Protein AF-A0A663DLS7-F1 (afdb_monomer)

pLDDT: mean 84.51, std 15.43, range [32.69, 97.62]

Solvent-accessible surface area (backbone atoms only — not comparable to full-atom values): 9303 Å² total; per-residue (Å²): 136,80,85,82,74,74,78,72,74,79,76,71,74,31,63,35,45,56,50,43,49,67,74,62,62,86,84,71,102,63,79,85,69,98,64,90,70,76,52,54,43,98,77,18,38,59,38,52,63,41,71,54,98,60,33,15,30,24,34,47,101,87,63,47,74,44,88,90,38,68,38,71,83,48,84,62,86,67,79,38,71,39,46,50,51,25,51,54,42,52,56,50,54,70,78,44,64,89,88,66,86,73,85,51,69,52,53,44,96,90,23,48,38,38,41,68,37,66,48,91,55,46,27,35,24,23,42,84,86,56,50,73,46,84,95,48,69,53,46,67,93,55,95,77,87,59,81,129

Secondary structure (DSSP, 8-state):
--------------HHHHHHHHHH---S--------PPPB-TTSSBPSEEEETTEEEEB-TTSPBPTT--EESS---PPPHHHHHHHHHHHHHHHSPTT-------B-TTSPBPSEEEETTEEEEE-TTSPEEEEEEEETTS------

Organism: NCBI:txid223781

Sequence (148 aa):
TPDTQSEKPAGFSRPCEVLKLALGSENCGEEPRDLFVPTCTKEGRYEEVQCYAGECWCLDTSGKEIPGSRVQGERPRCPTDCEKQRRNLQNLKQSLPAGSDLFIPSCTKDGDFLPLQCYGTNCFCVDLNGKTIPGIRGKAGKPMQCKS

Radius of gyration: 21.85 Å; Cα contacts (8 Å, |Δi|>4): 198; chains: 1; bounding box: 58×60×51 Å

Foldseek 3Di:
DDPPPPPPPPPLPLVLVVQLVVLVPDDDDDPDDQDQRFDADPSNFGDQWGDGPQKIFGADRVRHTDPPRIDGNDTGDDADPLRVQLVVQVVVVVVDDPPDFDQRFDADPSRWGDQWGDGQQKIFGADRNRHTDPPQIGTPPDDGDRDD

InterPro domains:
  IPR000716 Thyroglobulin type-1 [PF00086] (28-78)
  IPR000716 Thyroglobulin type-1 [PF00086] (82-146)
  IPR000716 Thyroglobulin type-1 [PS00484] (103-130)
  IPR000716 Thyroglobulin type-1 [PS51162] (13-78)
  IPR000716 Thyroglobulin type-1 [PS51162] (79-146)
  IPR000716 Thyroglobulin typ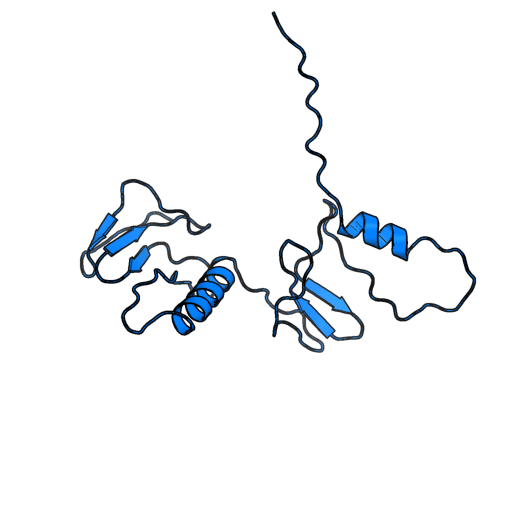e-1 [SM00211] (37-82)
  IPR000716 Thyroglobulin type-1 [SM00211] (104-148)
  IPR000716 Thyroglobulin type-1 [cd00191] (15-78)
  IPR000716 Thyroglobulin type-1 [cd00191] (82-146)
  IPR036857 Thyroglobulin type-1 superfamily [G3DSA:4.10.800.10] (16-78)
  IPR036857 Thyroglobulin type-1 superfamily [G3DSA:4.10.800.10] (80-148)
  IPR036857 Thyroglobulin type-1 superfamily [SSF57610] (11-83)
  IPR036857 Thyroglobulin type-1 superfamily [SSF57610] (78-147)
  IPR051950 Developmental regulator and protease inhibitor [PTHR12352] (14-147)

Mean predicted aligned error: 9.66 Å

Structure (mmCIF, N/CA/C/O backbone):
data_AF-A0A663DLS7-F1
#
_entry.id   AF-A0A663DLS7-F1
#
loop_
_atom_site.group_PDB
_atom_site.id
_atom_site.type_symbol
_atom_site.label_atom_id
_atom_site.label_alt_id
_atom_site.label_comp_id
_atom_site.label_asym_id
_atom_site.label_entity_id
_atom_site.label_seq_id
_atom_site.pdbx_PDB_ins_code
_atom_site.Cartn_x
_atom_site.Cartn_y
_atom_site.Cartn_z
_atom_site.occupancy
_atom_site.B_iso_or_equiv
_atom_site.auth_seq_id
_atom_site.auth_comp_id
_atom_site.auth_asym_id
_atom_site.auth_atom_id
_atom_site.pdbx_PDB_model_num
ATOM 1 N N . THR A 1 1 ? 8.762 45.388 2.763 1.00 32.69 1 THR A N 1
ATOM 2 C CA . THR A 1 1 ? 7.949 45.101 1.562 1.00 32.69 1 THR A CA 1
ATOM 3 C C . THR A 1 1 ? 8.874 44.745 0.420 1.00 32.69 1 THR A C 1
ATOM 5 O O . THR A 1 1 ? 9.806 45.497 0.181 1.00 32.69 1 THR A O 1
ATOM 8 N N . PRO A 1 2 ? 8.570 43.683 -0.330 1.00 41.91 2 PRO A N 1
ATOM 9 C CA . PRO A 1 2 ? 8.577 42.284 0.081 1.00 41.91 2 PRO A CA 1
ATOM 10 C C . PRO A 1 2 ? 9.979 41.654 -0.064 1.00 41.91 2 PRO A C 1
ATOM 12 O O . PRO A 1 2 ? 10.706 41.935 -1.013 1.00 41.91 2 PRO A O 1
ATOM 15 N N . ASP A 1 3 ? 10.328 40.775 0.872 1.00 39.03 3 ASP A N 1
ATOM 16 C CA . ASP A 1 3 ? 11.430 39.829 0.725 1.00 39.03 3 ASP A CA 1
ATOM 17 C C . ASP A 1 3 ? 11.094 38.845 -0.398 1.00 39.03 3 ASP A C 1
ATOM 19 O O . ASP A 1 3 ? 10.205 38.004 -0.258 1.00 39.03 3 ASP A O 1
ATOM 23 N N . THR A 1 4 ? 11.808 38.933 -1.518 1.00 47.91 4 THR A N 1
ATOM 24 C CA . THR A 1 4 ? 11.816 37.875 -2.528 1.00 47.91 4 THR A CA 1
ATOM 25 C C . THR A 1 4 ? 12.625 36.710 -1.966 1.00 47.91 4 THR A C 1
ATOM 27 O O . THR A 1 4 ? 13.811 36.547 -2.254 1.00 47.91 4 THR A O 1
ATOM 30 N N . GLN A 1 5 ? 11.990 35.898 -1.121 1.00 42.72 5 GLN A N 1
ATOM 31 C CA . GLN A 1 5 ? 12.442 34.535 -0.886 1.00 42.72 5 GLN A CA 1
ATOM 32 C C . GLN A 1 5 ? 12.339 33.808 -2.219 1.00 42.72 5 GLN A C 1
ATOM 34 O O . GLN A 1 5 ? 11.266 33.411 -2.658 1.00 42.72 5 GLN A O 1
ATOM 39 N N . SER A 1 6 ? 13.488 33.705 -2.881 1.00 41.47 6 SER A N 1
ATOM 40 C CA . SER A 1 6 ? 13.724 32.755 -3.951 1.00 41.47 6 SER A CA 1
ATOM 41 C C . SER A 1 6 ? 13.302 31.386 -3.426 1.00 41.47 6 SER A C 1
ATOM 43 O O . SER A 1 6 ? 13.963 30.818 -2.551 1.00 41.47 6 SER A O 1
ATOM 45 N N . GLU A 1 7 ? 12.147 30.906 -3.884 1.00 44.41 7 GLU A N 1
ATOM 46 C CA . GLU A 1 7 ? 11.709 29.534 -3.692 1.00 44.41 7 GLU A CA 1
ATOM 47 C C . GLU A 1 7 ? 12.819 28.640 -4.238 1.00 44.41 7 GLU A C 1
ATOM 49 O O . GLU A 1 7 ? 12.959 28.431 -5.441 1.00 44.41 7 GLU A O 1
ATOM 54 N N . LYS A 1 8 ? 13.659 28.125 -3.341 1.00 42.00 8 LYS A N 1
ATOM 55 C CA . LYS A 1 8 ? 14.516 26.991 -3.651 1.00 42.00 8 LYS A CA 1
ATOM 56 C C . LYS A 1 8 ? 13.544 25.880 -4.054 1.00 42.00 8 LYS A C 1
ATOM 58 O O . LYS A 1 8 ? 12.761 25.475 -3.191 1.00 42.00 8 LYS A O 1
ATOM 63 N N . PRO A 1 9 ? 13.525 25.403 -5.314 1.00 46.19 9 PRO A N 1
ATOM 64 C CA . PRO A 1 9 ? 12.635 24.311 -5.655 1.00 46.19 9 PRO A CA 1
ATOM 65 C C . PRO A 1 9 ? 13.031 23.163 -4.734 1.00 46.19 9 PRO A C 1
ATOM 67 O O . PRO A 1 9 ? 14.219 22.840 -4.624 1.00 46.19 9 PRO A O 1
ATOM 70 N N . ALA A 1 10 ? 12.066 22.613 -3.998 1.00 48.94 10 ALA A N 1
ATOM 71 C CA . ALA A 1 10 ? 12.280 21.387 -3.253 1.00 48.94 10 ALA A CA 1
ATOM 72 C C . ALA A 1 10 ? 12.844 20.383 -4.261 1.00 48.94 10 ALA A C 1
ATOM 74 O O . ALA A 1 10 ? 12.142 19.974 -5.184 1.00 48.94 10 ALA A O 1
ATOM 75 N N . GLY A 1 11 ? 14.145 20.099 -4.170 1.00 50.19 11 GLY A N 1
ATOM 76 C CA . GLY A 1 11 ? 14.817 19.200 -5.089 1.00 50.19 11 GLY A CA 1
ATOM 77 C C . GLY A 1 11 ? 14.174 17.839 -4.919 1.00 50.19 11 GLY A C 1
ATOM 78 O O . GLY A 1 11 ? 14.489 17.130 -3.966 1.00 50.19 11 GLY A O 1
ATOM 79 N N . PHE A 1 12 ? 13.226 17.505 -5.794 1.00 57.78 12 PHE A N 1
ATOM 80 C CA . PHE A 1 12 ? 12.695 16.160 -5.911 1.00 57.78 12 PHE A CA 1
ATOM 81 C C . PHE A 1 12 ? 13.905 15.281 -6.190 1.00 57.78 12 PHE A C 1
ATOM 83 O O . PHE A 1 12 ? 14.478 15.340 -7.274 1.00 57.78 12 PHE A O 1
ATOM 90 N N . SER A 1 13 ? 14.360 14.533 -5.186 1.00 72.00 13 SER A N 1
ATOM 91 C CA . SER A 1 13 ? 15.369 13.509 -5.405 1.00 72.00 13 SER A CA 1
ATOM 92 C C . SER A 1 13 ? 14.819 12.596 -6.502 1.00 72.00 13 SER A C 1
ATOM 94 O O . SER A 1 13 ? 13.719 12.060 -6.349 1.00 72.00 13 SER A O 1
ATOM 96 N N . ARG A 1 14 ? 15.540 12.475 -7.624 1.00 84.44 14 ARG A N 1
ATOM 97 C CA . ARG A 1 14 ? 15.202 11.603 -8.764 1.00 84.44 14 ARG A CA 1
ATOM 98 C C . ARG A 1 14 ? 16.112 10.369 -8.731 1.00 84.44 14 ARG A C 1
ATOM 100 O O . ARG A 1 14 ? 16.925 10.191 -9.639 1.00 84.44 14 ARG A O 1
ATOM 107 N N . PRO A 1 15 ? 16.064 9.551 -7.659 1.00 86.94 15 PRO A N 1
ATOM 108 C CA . PRO A 1 15 ? 17.052 8.501 -7.425 1.00 86.94 15 PRO A CA 1
ATOM 109 C C . PRO A 1 15 ? 17.057 7.467 -8.552 1.00 86.94 15 PRO A C 1
ATOM 111 O O . PRO A 1 15 ? 18.120 6.982 -8.927 1.00 86.94 15 PRO A O 1
ATOM 114 N N . CYS A 1 16 ? 15.887 7.183 -9.130 1.00 87.88 16 CYS A N 1
ATOM 115 C CA . CYS A 1 16 ? 15.760 6.229 -10.222 1.00 87.88 16 CYS A CA 1
ATOM 116 C C . CYS A 1 16 ? 16.427 6.745 -11.500 1.00 87.88 16 CYS A C 1
ATOM 118 O O . CYS A 1 16 ? 17.144 6.001 -12.158 1.00 87.88 16 CYS A O 1
ATOM 120 N N . GLU A 1 17 ? 16.248 8.024 -11.839 1.00 85.19 17 GLU A N 1
ATOM 121 C CA . GLU A 1 17 ? 16.873 8.598 -13.036 1.00 85.19 17 GLU A CA 1
ATOM 122 C C . GLU A 1 17 ? 18.383 8.730 -12.905 1.00 85.19 17 GLU A C 1
ATOM 124 O O . GLU A 1 17 ? 19.097 8.427 -13.855 1.00 85.19 17 GLU A O 1
ATOM 129 N N . VAL A 1 18 ? 18.879 9.132 -11.731 1.00 86.88 18 VAL A N 1
ATOM 130 C CA . VAL A 1 18 ? 20.324 9.173 -11.468 1.00 86.88 18 VAL A CA 1
ATOM 131 C C . VAL A 1 18 ? 20.927 7.780 -11.631 1.00 86.88 18 VAL A C 1
ATOM 133 O O . VAL A 1 18 ? 21.943 7.630 -12.307 1.00 86.88 18 VAL A O 1
ATOM 136 N N . LEU A 1 19 ? 20.273 6.756 -11.075 1.00 85.00 19 LEU A N 1
ATOM 137 C CA . LEU A 1 19 ? 20.702 5.372 -11.239 1.00 85.00 19 LEU A CA 1
ATOM 138 C C . LEU A 1 19 ? 20.642 4.940 -12.710 1.00 85.00 19 LEU A C 1
ATOM 140 O O . LEU A 1 19 ? 21.608 4.388 -13.223 1.00 85.00 19 LEU A O 1
ATOM 144 N N . LYS A 1 20 ? 19.558 5.253 -13.423 1.00 85.00 20 LYS A N 1
ATOM 145 C CA . LYS A 1 20 ? 19.408 4.939 -14.848 1.00 85.00 20 LYS A CA 1
ATOM 146 C C . LYS A 1 20 ? 20.501 5.581 -15.709 1.00 85.00 20 LYS A C 1
ATOM 148 O O . LYS A 1 20 ? 21.015 4.925 -16.606 1.00 85.00 20 LYS A O 1
ATOM 153 N N . LEU A 1 21 ? 20.882 6.828 -15.431 1.00 81.69 21 LEU A N 1
ATOM 154 C CA . LEU A 1 21 ? 21.977 7.514 -16.123 1.00 81.69 21 LEU A CA 1
ATOM 155 C C . LEU A 1 21 ? 23.340 6.892 -15.805 1.00 81.69 21 LEU A C 1
ATOM 157 O O . LEU A 1 21 ? 24.142 6.715 -16.713 1.00 81.69 21 LEU A O 1
ATOM 161 N N . ALA A 1 22 ? 23.592 6.529 -14.544 1.00 82.50 22 ALA A N 1
ATOM 162 C CA . ALA A 1 22 ? 24.838 5.878 -14.139 1.00 82.50 22 ALA A CA 1
ATOM 163 C C . ALA A 1 22 ? 25.007 4.486 -14.770 1.00 82.50 22 ALA A C 1
ATOM 165 O O . ALA A 1 22 ? 26.116 4.093 -15.112 1.00 82.50 22 ALA A O 1
ATOM 166 N N . LEU A 1 23 ? 23.907 3.749 -14.946 1.00 78.50 23 LEU A N 1
ATOM 167 C CA . LEU A 1 23 ? 23.908 2.457 -15.636 1.00 78.50 23 LEU A CA 1
ATOM 168 C C . LEU A 1 23 ? 23.951 2.605 -17.166 1.00 78.50 23 LEU A C 1
ATOM 170 O O . LEU A 1 23 ? 24.402 1.693 -17.848 1.00 78.50 23 LEU A O 1
ATOM 174 N N . GLY A 1 24 ? 23.481 3.738 -17.696 1.00 66.56 24 GLY A N 1
ATOM 175 C CA . GLY A 1 24 ? 23.456 4.054 -19.126 1.00 66.56 24 GLY A CA 1
ATOM 176 C C . GLY A 1 24 ? 24.670 4.834 -19.642 1.00 66.56 24 GLY A C 1
ATOM 177 O O . GLY A 1 24 ? 24.709 5.153 -20.828 1.00 66.56 24 GLY A O 1
ATOM 178 N N . SER A 1 25 ? 25.647 5.180 -18.795 1.00 62.09 25 SER A N 1
ATOM 179 C CA . SER A 1 25 ? 26.886 5.816 -19.249 1.00 62.09 25 SER A CA 1
ATOM 180 C C . SER A 1 25 ? 27.795 4.767 -19.889 1.00 62.09 25 SER A C 1
ATOM 182 O O . SER A 1 25 ? 28.595 4.120 -19.213 1.00 62.09 25 SER A O 1
ATOM 184 N N . GLU A 1 26 ? 27.649 4.578 -21.198 1.00 58.00 26 GLU A N 1
ATOM 185 C CA . GLU A 1 26 ? 28.518 3.714 -21.991 1.00 58.00 26 GLU A CA 1
ATOM 186 C C . GLU A 1 26 ? 29.941 4.280 -22.046 1.00 58.00 26 GLU A C 1
ATOM 188 O O . GLU A 1 26 ? 30.234 5.240 -22.756 1.00 58.00 26 GLU A O 1
ATOM 193 N N . ASN A 1 27 ? 30.845 3.660 -21.295 1.00 58.88 27 ASN A N 1
ATOM 194 C CA . ASN A 1 27 ? 32.260 3.625 -21.634 1.00 58.88 27 ASN A CA 1
ATOM 195 C C . ASN A 1 27 ? 32.867 2.325 -21.097 1.00 58.88 27 ASN A C 1
ATOM 197 O O . ASN A 1 27 ? 33.329 2.268 -19.961 1.00 58.88 27 ASN A O 1
ATOM 201 N N . CYS A 1 28 ? 32.773 1.279 -21.919 1.00 52.47 28 CYS A N 1
ATOM 202 C CA . CYS A 1 28 ? 33.747 0.203 -22.146 1.00 52.47 28 CYS A CA 1
ATOM 203 C C . CYS A 1 28 ? 33.053 -0.851 -23.021 1.00 52.47 28 CYS A C 1
ATOM 205 O O . CYS A 1 28 ? 32.054 -1.424 -22.601 1.00 52.47 28 CYS A O 1
ATOM 207 N N . GLY A 1 29 ? 33.561 -1.063 -24.238 1.00 58.47 29 GLY A N 1
ATOM 208 C CA . GLY A 1 29 ? 33.007 -1.992 -25.225 1.00 58.47 29 GLY A CA 1
ATOM 209 C C . GLY A 1 29 ? 33.027 -3.450 -24.767 1.00 58.47 29 GLY A C 1
ATOM 210 O O . GLY A 1 29 ? 33.968 -4.182 -25.056 1.00 58.47 29 GLY A O 1
ATOM 211 N N . GLU A 1 30 ? 31.966 -3.862 -24.087 1.00 59.50 30 GLU A N 1
ATOM 212 C CA . GLU A 1 30 ? 31.662 -5.242 -23.734 1.00 59.50 30 GLU A CA 1
ATOM 213 C C . GLU A 1 30 ? 30.148 -5.441 -23.912 1.00 59.50 30 GLU A C 1
ATOM 215 O O . GLU A 1 30 ? 29.369 -4.555 -23.555 1.00 59.50 30 GLU A O 1
ATOM 220 N N . GLU A 1 31 ? 29.758 -6.563 -24.525 1.00 61.78 31 GLU A N 1
ATOM 221 C CA . GLU A 1 31 ? 28.373 -6.948 -24.848 1.00 61.78 31 GLU A CA 1
ATOM 222 C C . GLU A 1 31 ? 27.389 -6.717 -23.683 1.00 61.78 31 GLU A C 1
ATOM 224 O O . GLU A 1 31 ? 27.804 -6.771 -22.518 1.00 61.78 31 GLU A O 1
ATOM 229 N N . PRO A 1 32 ? 26.089 -6.477 -23.970 1.00 56.53 32 PRO A N 1
ATOM 230 C CA . PRO A 1 32 ? 25.127 -6.011 -22.984 1.00 56.53 32 PRO A CA 1
ATOM 231 C C . PRO A 1 32 ? 25.121 -6.950 -21.787 1.00 56.53 32 PRO A C 1
ATOM 233 O O . PRO A 1 32 ? 24.725 -8.111 -21.874 1.00 56.53 32 PRO A O 1
ATOM 236 N N . ARG A 1 33 ? 25.572 -6.441 -20.643 1.00 59.34 33 ARG A N 1
ATOM 237 C CA . ARG A 1 33 ? 25.360 -7.130 -19.378 1.00 59.34 33 ARG A CA 1
ATOM 238 C C . ARG A 1 33 ? 23.852 -7.262 -19.228 1.00 59.34 33 ARG A C 1
ATOM 240 O O . ARG A 1 33 ? 23.149 -6.259 -19.358 1.00 59.34 33 ARG A O 1
ATOM 247 N N . ASP A 1 34 ? 23.383 -8.472 -18.934 1.00 72.44 34 ASP A N 1
ATOM 248 C CA . ASP A 1 34 ? 22.061 -8.737 -18.368 1.00 72.44 34 ASP A CA 1
ATOM 249 C C . ASP A 1 34 ? 21.966 -8.008 -17.012 1.00 72.44 34 ASP A C 1
ATOM 251 O O . ASP A 1 34 ? 21.956 -8.611 -15.935 1.00 72.44 34 ASP A O 1
ATOM 255 N N . LEU A 1 35 ? 21.900 -6.680 -17.060 1.00 78.88 35 LEU A N 1
ATOM 256 C CA . LEU A 1 35 ? 21.872 -5.791 -15.923 1.00 78.88 35 LEU A CA 1
ATOM 257 C C . LEU A 1 35 ? 20.474 -5.210 -15.783 1.00 78.88 35 LEU A C 1
ATOM 259 O O . LEU A 1 35 ? 19.902 -4.636 -16.710 1.00 78.88 35 LEU A O 1
ATOM 263 N N . PHE A 1 36 ? 19.939 -5.327 -14.576 1.00 87.06 36 PHE A N 1
ATOM 264 C CA . PHE A 1 36 ? 18.668 -4.723 -14.237 1.00 87.06 36 PHE A CA 1
ATOM 265 C C . PHE A 1 36 ? 18.766 -3.192 -14.260 1.00 87.06 36 PHE A C 1
ATOM 267 O O . PHE A 1 36 ? 19.439 -2.587 -13.424 1.00 87.06 36 PHE A O 1
ATOM 274 N N . VAL A 1 37 ? 18.044 -2.570 -15.194 1.00 89.25 37 VAL A N 1
ATOM 275 C CA . VAL A 1 37 ? 17.820 -1.122 -15.229 1.00 89.25 37 VAL A CA 1
ATOM 276 C C . VAL A 1 37 ? 16.406 -0.838 -14.712 1.00 89.25 37 VAL A C 1
ATOM 278 O O . VAL A 1 37 ? 15.440 -1.325 -15.303 1.00 89.25 37 VAL A O 1
ATOM 281 N N . PRO A 1 38 ? 16.245 -0.052 -13.632 1.00 91.69 38 PRO A N 1
ATOM 282 C CA . PRO A 1 38 ? 14.933 0.205 -13.059 1.00 91.69 38 PRO A CA 1
ATOM 283 C C . PRO A 1 38 ? 14.068 1.085 -13.966 1.00 91.69 38 PRO A C 1
ATOM 285 O O . PRO A 1 38 ? 14.537 1.997 -14.655 1.00 91.69 38 PRO A O 1
ATOM 288 N N . THR A 1 39 ? 12.765 0.840 -13.908 1.00 92.69 39 THR A N 1
ATOM 289 C CA . THR A 1 39 ? 11.740 1.663 -14.545 1.00 92.69 39 THR A CA 1
ATOM 290 C C . THR A 1 39 ? 11.386 2.831 -13.631 1.00 92.69 39 THR A C 1
ATOM 292 O O . THR A 1 39 ? 11.143 2.648 -12.432 1.00 92.69 39 THR A O 1
ATOM 295 N N . CYS A 1 40 ? 11.359 4.035 -14.201 1.00 92.38 40 CYS A N 1
ATOM 296 C CA . CYS A 1 40 ? 11.129 5.278 -13.476 1.00 92.38 40 CYS A CA 1
ATOM 297 C C . CYS A 1 40 ? 9.838 5.956 -13.939 1.00 92.38 40 CYS A C 1
ATOM 299 O O . CYS A 1 40 ? 9.553 6.029 -15.132 1.00 92.38 40 CYS A O 1
ATOM 301 N N . THR A 1 41 ? 9.120 6.539 -12.985 1.00 91.75 41 THR A N 1
ATOM 302 C CA . THR A 1 41 ? 8.048 7.515 -13.226 1.00 91.75 41 THR A CA 1
ATOM 303 C C . THR A 1 41 ? 8.581 8.771 -13.929 1.00 91.75 41 THR A C 1
ATOM 305 O O . THR A 1 41 ? 9.784 9.040 -13.913 1.00 91.75 41 THR A O 1
ATOM 308 N N . LYS A 1 42 ? 7.687 9.604 -14.482 1.00 90.50 42 LYS A N 1
ATOM 309 C CA . LYS A 1 42 ? 8.049 10.884 -15.133 1.00 90.50 42 LYS A CA 1
ATOM 310 C C . LYS A 1 42 ? 8.747 11.865 -14.183 1.00 90.50 42 LYS A C 1
ATOM 312 O O . LYS A 1 42 ? 9.568 12.681 -14.599 1.00 90.50 42 LYS A O 1
ATOM 317 N N . GLU A 1 43 ? 8.447 11.770 -12.892 1.00 89.75 43 GLU A N 1
ATOM 318 C CA . GLU A 1 43 ? 9.074 12.588 -11.854 1.00 89.75 43 GLU A CA 1
ATOM 319 C C . GLU A 1 43 ? 10.411 12.006 -11.360 1.00 89.75 43 GLU A C 1
ATOM 321 O O . GLU A 1 43 ? 11.005 12.541 -10.428 1.00 89.75 43 GLU A O 1
ATOM 326 N N . GLY A 1 44 ? 10.893 10.907 -11.945 1.00 88.75 44 GLY A N 1
ATOM 327 C CA . GLY A 1 44 ? 12.186 10.298 -11.629 1.00 88.75 44 GLY A CA 1
ATOM 328 C C . GLY A 1 44 ? 12.238 9.472 -10.346 1.00 88.75 44 GLY A C 1
ATOM 329 O O . GLY A 1 44 ? 13.324 9.120 -9.875 1.00 88.75 44 GLY A O 1
ATOM 330 N N . ARG A 1 45 ? 11.074 9.133 -9.782 1.00 91.56 45 ARG A N 1
ATOM 331 C CA . ARG A 1 45 ? 10.932 8.100 -8.742 1.00 91.56 45 ARG A CA 1
ATOM 332 C C . ARG A 1 45 ? 10.851 6.718 -9.382 1.00 91.56 45 ARG A C 1
ATOM 334 O O . ARG A 1 45 ? 10.464 6.615 -10.545 1.00 91.56 45 ARG A O 1
ATOM 341 N N . TYR A 1 46 ? 11.155 5.674 -8.622 1.00 92.88 46 TYR A N 1
ATOM 342 C CA . TYR A 1 46 ? 10.918 4.298 -9.056 1.00 92.88 46 TYR A CA 1
ATOM 343 C C . TYR A 1 46 ? 9.431 4.068 -9.342 1.00 92.88 46 TYR A C 1
ATOM 345 O O . TYR A 1 46 ? 8.577 4.540 -8.588 1.00 92.88 46 TYR A O 1
ATOM 353 N N . GLU A 1 47 ? 9.116 3.356 -10.423 1.00 93.88 47 G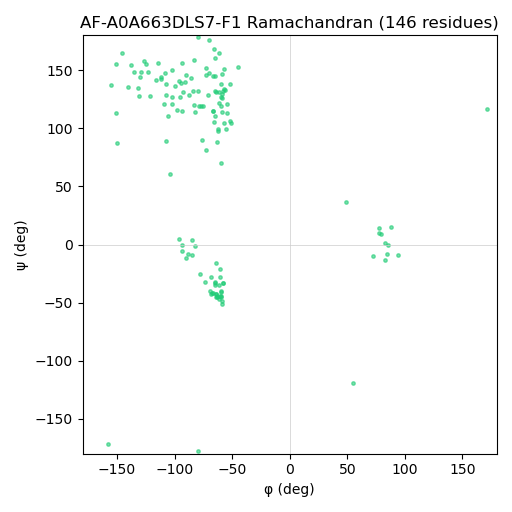LU A N 1
ATOM 354 C CA . GLU A 1 47 ? 7.792 2.746 -10.547 1.00 93.88 47 GLU A CA 1
ATOM 355 C C . GLU A 1 47 ? 7.607 1.680 -9.464 1.00 93.88 47 GLU A C 1
ATOM 357 O O . GLU A 1 47 ? 8.558 0.983 -9.100 1.00 93.88 47 GLU A O 1
ATOM 362 N N . GLU A 1 48 ? 6.380 1.542 -8.954 1.00 95.00 48 GLU A N 1
ATOM 363 C CA . GLU A 1 48 ? 6.094 0.573 -7.8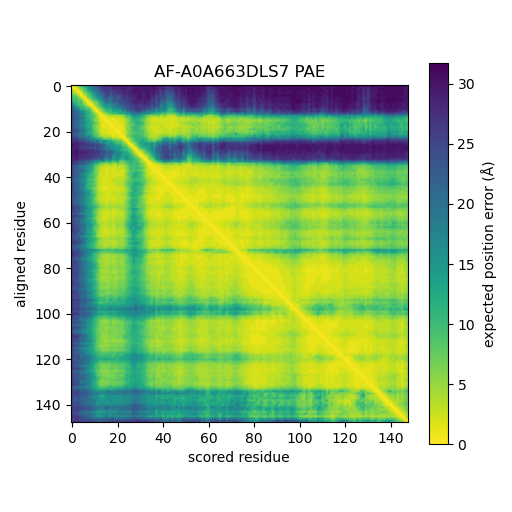92 1.00 95.00 48 GLU A CA 1
ATOM 364 C C . GLU A 1 48 ? 6.302 -0.865 -8.373 1.00 95.00 48 GLU A C 1
ATOM 366 O O . GLU A 1 48 ? 6.753 -1.693 -7.597 1.00 95.00 48 GLU A O 1
ATOM 371 N N . VAL A 1 49 ? 6.045 -1.162 -9.650 1.00 96.75 49 VAL A N 1
ATOM 372 C CA . VAL A 1 49 ? 6.338 -2.475 -10.234 1.00 96.75 49 VAL A CA 1
ATOM 373 C C . VAL A 1 49 ? 7.607 -2.401 -11.069 1.00 96.75 49 VAL A C 1
ATOM 375 O O . VAL A 1 49 ? 7.699 -1.601 -11.999 1.00 96.75 49 VAL A O 1
ATOM 378 N N . GLN A 1 50 ? 8.547 -3.293 -10.786 1.00 96.19 50 GLN A N 1
ATOM 379 C CA . GLN A 1 50 ? 9.744 -3.512 -11.590 1.00 96.19 50 GLN A CA 1
ATOM 380 C C . GLN A 1 50 ? 9.670 -4.881 -12.240 1.00 96.19 50 GLN A C 1
ATOM 382 O O . GLN A 1 50 ? 9.198 -5.823 -11.611 1.00 96.19 50 GLN A O 1
ATOM 387 N N . CYS A 1 51 ? 10.135 -4.987 -13.481 1.00 95.00 51 CYS A N 1
ATOM 388 C CA . CYS A 1 51 ? 10.177 -6.246 -14.209 1.00 95.00 51 CYS A CA 1
ATOM 389 C C . CYS A 1 51 ? 11.550 -6.435 -14.846 1.00 95.00 51 CYS A C 1
ATOM 391 O O . CYS A 1 51 ? 12.090 -5.507 -15.449 1.00 95.00 51 CYS A O 1
ATOM 393 N N . TYR A 1 52 ? 12.102 -7.635 -14.720 1.00 93.50 52 TYR A N 1
ATOM 394 C CA . TYR A 1 52 ? 13.403 -7.994 -15.257 1.00 93.50 52 TYR A CA 1
ATOM 395 C C . TYR A 1 52 ? 13.503 -9.499 -15.486 1.00 93.50 52 TYR A C 1
ATOM 397 O O . TYR A 1 52 ? 13.070 -10.273 -14.638 1.00 93.50 52 TYR A O 1
ATOM 405 N N . ALA A 1 53 ? 14.075 -9.909 -16.622 1.00 91.69 53 ALA A N 1
ATOM 406 C CA . ALA A 1 53 ? 14.319 -11.317 -16.956 1.00 91.69 53 ALA A CA 1
ATOM 407 C C . ALA A 1 53 ? 13.099 -12.254 -16.758 1.00 91.69 53 ALA A C 1
ATOM 409 O O . ALA A 1 53 ? 13.238 -13.402 -16.350 1.00 91.69 53 ALA A O 1
ATOM 410 N N . GLY A 1 54 ? 11.885 -11.765 -17.048 1.00 91.69 54 GLY A N 1
ATOM 411 C CA . GLY A 1 54 ? 10.645 -12.544 -16.926 1.00 91.69 54 GLY A CA 1
ATOM 412 C C . GLY A 1 54 ? 10.039 -12.600 -15.519 1.00 91.69 54 GLY A C 1
ATOM 413 O O . GLY A 1 54 ? 8.987 -13.215 -15.345 1.00 91.69 54 GLY A O 1
ATOM 414 N N . GLU A 1 55 ? 10.645 -11.936 -14.536 1.00 95.69 55 GLU A N 1
ATOM 415 C CA . GLU A 1 55 ? 10.086 -11.748 -13.198 1.00 95.69 55 GLU A CA 1
ATOM 416 C C . GLU A 1 55 ? 9.644 -10.301 -12.990 1.00 95.69 55 GLU A C 1
ATOM 418 O O . GLU A 1 55 ? 10.274 -9.373 -13.494 1.00 95.69 55 GLU A O 1
ATOM 423 N N . CYS A 1 56 ? 8.593 -10.095 -12.201 1.00 97.50 56 CYS A N 1
ATOM 424 C CA . CYS A 1 56 ? 8.147 -8.779 -11.767 1.00 97.50 56 CYS A CA 1
ATOM 425 C C . CYS A 1 56 ? 7.946 -8.754 -10.250 1.00 97.50 56 CYS A C 1
ATOM 427 O O . CYS A 1 56 ? 7.491 -9.734 -9.669 1.00 97.50 56 CYS A O 1
ATOM 429 N N . TRP A 1 57 ? 8.253 -7.636 -9.599 1.00 97.62 57 TRP A N 1
ATOM 430 C CA . TRP A 1 57 ? 8.114 -7.458 -8.151 1.00 97.62 57 TRP A CA 1
ATOM 431 C C . TRP A 1 57 ? 7.713 -6.025 -7.808 1.00 97.62 57 TRP A C 1
ATOM 433 O O . TRP A 1 57 ? 7.816 -5.116 -8.633 1.00 97.62 57 TRP A O 1
ATOM 443 N N . CYS A 1 58 ? 7.263 -5.825 -6.573 1.00 97.50 58 CYS A N 1
ATOM 444 C CA . CYS A 1 58 ? 6.893 -4.514 -6.065 1.00 97.50 58 CYS A CA 1
ATOM 445 C C . CYS A 1 58 ? 8.038 -3.873 -5.288 1.00 97.50 58 CYS A C 1
ATOM 447 O O . CYS A 1 58 ? 8.708 -4.546 -4.504 1.00 97.50 58 CYS A O 1
ATOM 449 N N . LEU A 1 59 ? 8.223 -2.569 -5.451 1.00 95.31 59 LEU A N 1
ATOM 450 C CA . LEU A 1 59 ? 9.106 -1.741 -4.645 1.00 95.31 59 LEU A CA 1
ATOM 451 C C . LEU A 1 59 ? 8.310 -0.926 -3.624 1.00 95.31 59 LEU A C 1
ATOM 453 O O . LEU A 1 59 ? 7.164 -0.544 -3.852 1.00 95.31 59 LEU A O 1
ATOM 457 N N . ASP A 1 60 ? 8.936 -0.631 -2.492 1.00 89.88 60 ASP A N 1
ATOM 458 C CA . ASP A 1 60 ? 8.487 0.425 -1.596 1.00 89.88 60 ASP A CA 1
ATOM 459 C C . ASP A 1 60 ? 8.925 1.816 -2.095 1.00 89.88 60 ASP A C 1
ATOM 461 O O . ASP A 1 60 ? 9.615 1.967 -3.107 1.00 89.88 60 ASP A O 1
ATOM 465 N N . THR A 1 61 ? 8.538 2.865 -1.368 1.00 85.06 61 THR A N 1
ATOM 466 C CA . THR A 1 61 ? 8.857 4.258 -1.724 1.00 85.06 61 THR A CA 1
ATOM 467 C C . THR A 1 61 ? 10.354 4.580 -1.695 1.00 85.06 61 THR A C 1
ATOM 469 O O . THR A 1 61 ? 10.763 5.590 -2.267 1.00 85.06 61 THR A O 1
ATOM 472 N N . SER A 1 62 ? 11.177 3.739 -1.060 1.00 85.69 62 SER A N 1
ATOM 473 C CA . SER A 1 62 ? 12.639 3.860 -1.047 1.00 85.69 62 SER A CA 1
ATOM 474 C C . SER A 1 62 ? 13.313 3.141 -2.220 1.00 85.69 62 SER A C 1
ATOM 476 O O . SER A 1 62 ? 14.510 3.313 -2.441 1.00 85.69 62 SER A O 1
ATOM 478 N N . GLY A 1 63 ? 12.546 2.375 -3.000 1.00 89.12 63 GLY A N 1
ATOM 479 C CA . GLY A 1 63 ? 13.050 1.570 -4.105 1.00 89.12 63 GLY A CA 1
ATOM 480 C C . GLY A 1 63 ? 13.500 0.168 -3.693 1.00 89.12 63 GLY A C 1
ATOM 481 O O . GLY A 1 63 ? 14.207 -0.486 -4.457 1.00 89.12 63 GLY A O 1
ATOM 482 N N . LYS A 1 64 ? 13.121 -0.309 -2.500 1.00 92.50 64 LYS A N 1
ATOM 483 C CA . LYS A 1 64 ? 13.450 -1.659 -2.027 1.00 92.50 64 LYS A CA 1
ATOM 484 C C . LYS A 1 64 ? 12.319 -2.630 -2.338 1.00 92.50 64 LYS A C 1
ATOM 486 O O . LYS A 1 64 ? 11.151 -2.308 -2.149 1.00 92.50 64 LYS A O 1
ATOM 491 N N . GLU A 1 65 ? 12.667 -3.838 -2.773 1.00 94.94 65 GLU A N 1
ATOM 492 C CA . GLU A 1 65 ? 11.690 -4.901 -3.013 1.00 94.94 65 GLU A CA 1
ATOM 493 C C . GLU A 1 65 ? 10.872 -5.225 -1.757 1.00 94.94 65 GLU A C 1
ATOM 495 O O . GLU A 1 65 ? 11.413 -5.442 -0.668 1.00 94.94 65 GLU A O 1
ATOM 500 N N . ILE A 1 66 ? 9.551 -5.292 -1.933 1.00 94.69 66 ILE A N 1
ATOM 501 C CA . ILE A 1 66 ? 8.614 -5.769 -0.925 1.00 94.69 66 ILE A CA 1
ATOM 502 C C . ILE A 1 66 ? 8.722 -7.300 -0.878 1.00 94.69 66 ILE A C 1
ATOM 504 O O . ILE A 1 66 ? 8.407 -7.958 -1.877 1.00 94.69 66 ILE A O 1
ATOM 508 N N . PRO A 1 67 ? 9.108 -7.895 0.266 1.00 93.50 67 PRO A N 1
ATOM 509 C CA . PRO A 1 67 ? 9.269 -9.340 0.371 1.00 93.50 67 PRO A CA 1
ATOM 510 C C . PRO A 1 67 ? 8.000 -10.105 -0.022 1.00 93.50 67 PRO A C 1
ATOM 512 O O . PRO A 1 67 ? 6.901 -9.768 0.426 1.00 93.50 67 PRO A O 1
ATOM 515 N N . GLY A 1 68 ? 8.164 -11.142 -0.848 1.00 92.88 68 GLY A N 1
ATOM 516 C CA . GLY A 1 68 ? 7.070 -12.001 -1.315 1.00 92.88 68 GLY A CA 1
ATOM 517 C C . GLY A 1 68 ? 6.200 -11.404 -2.426 1.00 92.88 68 GLY A C 1
ATOM 518 O O . GLY A 1 68 ? 5.153 -11.967 -2.723 1.00 92.88 68 GLY A O 1
ATOM 519 N N . SER A 1 69 ? 6.595 -10.275 -3.026 1.00 95.88 69 SER A N 1
ATOM 520 C CA . SER A 1 69 ? 5.870 -9.668 -4.157 1.00 95.88 69 SER A CA 1
ATOM 521 C C . SER A 1 69 ? 6.325 -10.153 -5.539 1.00 95.88 69 SER A C 1
ATOM 523 O O . SER A 1 69 ? 5.661 -9.851 -6.528 1.00 95.88 69 SER A O 1
ATOM 525 N N . ARG A 1 70 ? 7.452 -10.873 -5.613 1.00 96.38 70 ARG A N 1
ATOM 526 C CA . ARG A 1 70 ? 8.046 -11.363 -6.860 1.00 96.38 70 ARG A CA 1
ATOM 527 C C . ARG A 1 70 ? 7.218 -12.491 -7.474 1.00 96.38 70 ARG A C 1
ATOM 529 O O . ARG A 1 70 ? 6.912 -13.471 -6.799 1.00 96.38 70 ARG A O 1
ATOM 536 N N . VAL A 1 71 ? 6.889 -12.347 -8.754 1.00 97.06 71 VAL A N 1
ATOM 537 C CA . VAL A 1 71 ? 6.101 -13.290 -9.558 1.00 97.06 71 VAL A CA 1
ATOM 538 C C . VAL A 1 71 ? 6.716 -13.450 -10.950 1.00 97.06 71 VAL A C 1
ATOM 540 O O . VAL A 1 71 ? 7.395 -12.547 -11.437 1.00 97.06 71 VAL A O 1
ATOM 543 N N . GLN A 1 72 ? 6.479 -14.590 -11.600 1.00 96.88 72 GLN A N 1
ATOM 544 C CA . GLN A 1 72 ? 6.978 -14.880 -12.948 1.00 96.88 72 GLN A CA 1
ATOM 545 C C . GLN A 1 72 ? 5.887 -14.638 -13.997 1.00 96.88 72 GLN A C 1
ATOM 547 O O . GLN A 1 72 ? 4.747 -15.053 -13.808 1.00 96.88 72 GLN A O 1
ATOM 552 N N . GLY A 1 73 ? 6.236 -13.998 -15.116 1.00 89.81 73 GLY A N 1
ATOM 553 C CA . GLY A 1 73 ? 5.381 -13.871 -16.305 1.00 89.81 73 GLY A CA 1
ATOM 554 C C . GLY A 1 73 ? 4.179 -12.925 -16.185 1.00 89.81 73 GLY A C 1
ATOM 555 O O . GLY A 1 73 ? 3.570 -12.597 -17.199 1.00 89.81 73 GLY A O 1
ATOM 556 N N . GLU A 1 74 ? 3.859 -12.446 -14.984 1.00 92.56 74 GLU A N 1
ATOM 557 C CA . GLU A 1 74 ? 2.732 -11.550 -14.725 1.00 92.56 74 GLU A CA 1
ATOM 558 C C . GLU A 1 74 ? 3.169 -10.292 -13.977 1.00 92.56 74 GLU A C 1
ATOM 560 O O . GLU A 1 74 ? 4.195 -10.259 -13.300 1.00 92.56 74 GLU A O 1
ATOM 565 N N . ARG A 1 75 ? 2.370 -9.230 -14.093 1.00 93.88 75 ARG A N 1
ATOM 566 C CA . ARG A 1 75 ? 2.621 -7.962 -13.409 1.00 93.88 75 ARG A CA 1
ATOM 567 C C . ARG A 1 75 ? 1.857 -7.965 -12.070 1.00 93.88 75 ARG A C 1
ATOM 569 O O . ARG A 1 75 ? 0.627 -8.010 -12.101 1.00 93.88 75 ARG A O 1
ATOM 576 N N . PRO A 1 76 ? 2.533 -7.938 -10.903 1.00 96.12 76 PRO A N 1
ATOM 577 C CA . 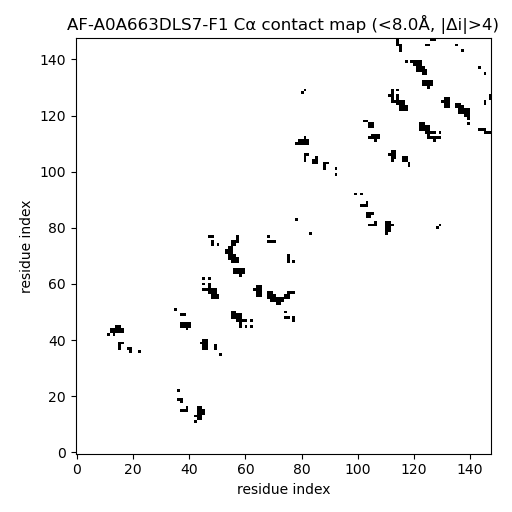PRO A 1 76 ? 1.870 -8.102 -9.613 1.00 96.12 76 PRO A CA 1
ATOM 578 C C . PRO A 1 76 ? 1.050 -6.869 -9.226 1.00 96.12 76 PRO A C 1
ATOM 580 O O . PRO A 1 76 ? 1.398 -5.734 -9.559 1.00 96.12 76 PRO A O 1
ATOM 583 N N . ARG A 1 77 ? -0.010 -7.088 -8.440 1.00 94.81 77 ARG A N 1
ATOM 584 C CA . ARG A 1 77 ? -0.712 -6.013 -7.734 1.00 94.81 77 ARG A CA 1
ATOM 585 C C . ARG A 1 77 ? 0.039 -5.690 -6.449 1.00 94.81 77 ARG A C 1
ATOM 587 O O . ARG A 1 77 ? 0.104 -6.515 -5.535 1.00 94.81 77 ARG A O 1
ATOM 594 N N . CYS A 1 78 ? 0.599 -4.490 -6.381 1.00 95.56 78 CYS A N 1
ATOM 595 C CA . CYS A 1 78 ? 1.375 -4.086 -5.224 1.00 95.56 78 CYS A CA 1
ATOM 596 C C . CYS A 1 78 ? 0.501 -3.809 -3.997 1.00 95.56 78 CYS A C 1
ATOM 598 O O . CYS A 1 78 ? -0.635 -3.351 -4.144 1.00 95.56 78 CYS A O 1
ATOM 600 N N . PRO A 1 79 ? 0.998 -4.115 -2.780 1.00 95.31 79 PRO A N 1
ATOM 601 C CA . PRO A 1 79 ? 0.245 -3.863 -1.562 1.00 95.31 79 PRO A CA 1
ATOM 602 C C . PRO A 1 79 ? -0.049 -2.372 -1.383 1.00 95.31 79 PRO A C 1
ATOM 604 O O . PRO A 1 79 ? 0.854 -1.538 -1.432 1.00 95.31 79 PRO A O 1
ATOM 607 N N . THR A 1 80 ? -1.301 -2.054 -1.094 1.00 94.88 80 THR A N 1
ATOM 608 C CA . THR A 1 80 ? -1.742 -0.708 -0.690 1.00 94.88 80 THR A CA 1
ATOM 609 C C . THR A 1 80 ? -1.156 -0.288 0.657 1.00 94.88 80 THR A C 1
ATOM 611 O O . THR A 1 80 ? -0.634 -1.107 1.423 1.00 94.88 80 THR A O 1
ATOM 614 N N . ASP A 1 81 ? -1.298 0.992 0.993 1.00 93.75 81 ASP A N 1
ATOM 615 C CA . ASP A 1 81 ? -0.841 1.536 2.272 1.00 93.75 81 ASP A CA 1
ATOM 616 C C . ASP A 1 81 ? -1.511 0.862 3.475 1.00 93.75 81 ASP A C 1
ATOM 618 O O . ASP A 1 81 ? -0.824 0.525 4.443 1.00 93.75 81 ASP A O 1
ATOM 622 N N . CYS A 1 82 ? -2.813 0.560 3.401 1.00 96.50 82 CYS A N 1
ATOM 623 C CA . CYS A 1 82 ? -3.494 -0.164 4.476 1.00 96.50 82 CYS A CA 1
ATOM 624 C C . CYS A 1 82 ? -2.930 -1.577 4.643 1.00 96.50 82 CYS A C 1
ATOM 626 O O . CYS A 1 82 ? -2.674 -2.010 5.766 1.00 96.50 82 CYS A O 1
ATOM 628 N N . GLU A 1 83 ? -2.667 -2.303 3.554 1.00 95.81 83 GLU A N 1
ATOM 629 C CA . GLU A 1 83 ? -2.088 -3.649 3.627 1.00 95.81 83 GLU A CA 1
ATOM 630 C C . GLU A 1 83 ? -0.655 -3.640 4.163 1.00 95.81 83 GLU A C 1
ATOM 632 O O . GLU A 1 83 ? -0.314 -4.486 4.998 1.00 95.81 83 GLU A O 1
ATOM 637 N N . LYS A 1 84 ? 0.164 -2.671 3.731 1.00 93.56 84 LYS A N 1
ATOM 638 C CA . LYS A 1 84 ? 1.519 -2.439 4.254 1.00 93.56 84 LYS A CA 1
ATOM 639 C C . LYS A 1 84 ? 1.456 -2.171 5.762 1.00 93.56 84 LYS A C 1
ATOM 641 O O . LYS A 1 84 ? 2.118 -2.861 6.540 1.00 93.56 84 LYS A O 1
ATOM 646 N N . GLN A 1 85 ? 0.606 -1.239 6.193 1.00 94.38 85 GLN A N 1
ATOM 647 C CA . GLN A 1 85 ? 0.447 -0.875 7.602 1.00 94.38 85 GLN A CA 1
ATOM 648 C C . GLN A 1 85 ? -0.091 -2.041 8.445 1.00 94.38 85 GLN A C 1
ATOM 650 O O . GLN A 1 85 ? 0.452 -2.340 9.511 1.00 94.38 85 GLN A O 1
ATOM 655 N N . ARG A 1 86 ? -1.117 -2.745 7.955 1.00 95.25 86 ARG A N 1
ATOM 656 C CA . ARG A 1 86 ? -1.718 -3.913 8.610 1.00 95.25 86 ARG A CA 1
ATOM 657 C C . ARG A 1 86 ? -0.692 -5.017 8.828 1.00 95.25 86 ARG A C 1
ATOM 659 O O . ARG A 1 86 ? -0.586 -5.518 9.944 1.00 95.25 86 ARG A O 1
ATOM 666 N N . ARG A 1 87 ? 0.088 -5.364 7.799 1.00 94.25 87 ARG A N 1
ATOM 667 C CA . ARG A 1 87 ? 1.145 -6.385 7.887 1.00 94.25 87 ARG A CA 1
ATOM 668 C C . ARG A 1 87 ? 2.216 -5.993 8.903 1.00 94.25 87 ARG A C 1
ATOM 670 O O . ARG A 1 87 ? 2.568 -6.802 9.755 1.00 94.25 87 ARG A O 1
ATOM 677 N N . ASN A 1 88 ? 2.693 -4.750 8.854 1.00 93.12 88 ASN A N 1
ATOM 678 C CA . ASN A 1 88 ? 3.725 -4.263 9.772 1.00 93.12 88 ASN A CA 1
ATOM 679 C C . ASN A 1 88 ? 3.267 -4.340 11.235 1.00 93.12 88 ASN A C 1
ATOM 681 O O . ASN A 1 88 ? 4.006 -4.821 12.093 1.00 93.12 88 ASN A O 1
ATOM 685 N N . LEU A 1 89 ? 2.029 -3.927 11.518 1.00 94.38 89 LEU A N 1
ATOM 686 C CA . LEU A 1 89 ? 1.471 -3.950 12.871 1.00 94.38 89 LEU A CA 1
ATOM 687 C C . LEU A 1 89 ? 1.120 -5.370 13.333 1.00 94.38 89 LEU A C 1
ATOM 689 O O . LEU A 1 89 ? 1.288 -5.687 14.506 1.00 94.38 89 LEU A O 1
ATOM 693 N N . GLN A 1 90 ? 0.708 -6.260 12.428 1.00 93.50 90 GLN A N 1
ATOM 694 C CA . GLN A 1 90 ? 0.549 -7.684 12.737 1.00 93.50 90 GLN A CA 1
ATOM 695 C C . GLN A 1 90 ? 1.879 -8.336 13.126 1.00 93.50 90 GLN A C 1
ATOM 697 O O . GLN A 1 90 ? 1.929 -9.056 14.122 1.00 93.50 90 GLN A O 1
ATOM 702 N N . ASN A 1 91 ? 2.953 -8.049 12.389 1.00 92.56 91 ASN A N 1
ATOM 703 C CA . ASN A 1 91 ? 4.290 -8.548 12.709 1.00 92.56 91 ASN A CA 1
ATOM 704 C C . ASN A 1 91 ? 4.782 -7.990 14.050 1.00 92.56 91 ASN A C 1
ATOM 706 O O . ASN A 1 91 ? 5.282 -8.740 14.885 1.00 92.56 91 ASN A O 1
ATOM 710 N N . LEU A 1 92 ? 4.569 -6.694 14.305 1.00 92.75 92 LEU A N 1
ATOM 711 C CA . LEU A 1 92 ? 4.889 -6.087 15.597 1.00 92.75 92 LEU A CA 1
ATOM 712 C C . LEU A 1 92 ? 4.112 -6.764 16.734 1.00 92.75 92 LEU A C 1
ATOM 714 O O . LEU A 1 92 ? 4.705 -7.116 17.750 1.00 92.75 92 LEU A O 1
ATOM 718 N N . LYS A 1 93 ? 2.816 -7.035 16.549 1.00 92.06 93 LYS A N 1
ATOM 719 C CA . LYS A 1 93 ? 1.989 -7.725 17.548 1.00 92.06 93 LYS A CA 1
ATOM 720 C C . LYS A 1 93 ? 2.534 -9.109 17.920 1.00 92.06 93 LYS A C 1
ATOM 722 O O . LYS A 1 93 ? 2.412 -9.496 19.074 1.00 92.06 93 LYS A O 1
ATOM 727 N N . GLN A 1 94 ? 3.160 -9.833 16.988 1.00 91.81 94 GLN A N 1
ATOM 728 C CA . GLN A 1 94 ? 3.783 -11.137 17.272 1.00 91.81 94 GLN A CA 1
ATOM 729 C C . GLN A 1 94 ? 5.018 -11.029 18.176 1.00 91.81 94 GLN A C 1
ATOM 731 O O . GLN A 1 94 ? 5.318 -11.963 18.912 1.00 91.81 94 GLN A O 1
ATOM 736 N N . SER A 1 95 ? 5.721 -9.895 18.139 1.00 92.44 95 SER A N 1
ATOM 737 C CA . SER A 1 95 ? 6.855 -9.619 19.031 1.00 92.44 95 SER A CA 1
ATOM 738 C C . SER A 1 95 ? 6.457 -9.036 20.392 1.00 92.44 95 SER A C 1
ATOM 740 O O . SER A 1 95 ? 7.306 -8.906 21.272 1.00 92.44 95 SER A O 1
ATOM 742 N N . LEU A 1 96 ? 5.186 -8.669 20.576 1.00 92.06 96 LEU A N 1
ATOM 743 C CA . LEU A 1 96 ? 4.695 -8.071 21.812 1.00 92.06 96 LEU A CA 1
ATOM 744 C C . LEU A 1 96 ? 4.121 -9.135 22.767 1.00 92.06 96 LEU A C 1
ATOM 746 O O . LEU A 1 96 ? 3.664 -10.190 22.324 1.00 92.06 96 LEU A O 1
ATOM 750 N N . PRO A 1 97 ? 4.087 -8.862 24.086 1.00 93.69 97 PRO A N 1
ATOM 751 C CA . PRO A 1 97 ? 3.470 -9.759 25.057 1.00 93.69 97 PRO A CA 1
ATOM 752 C C . PRO A 1 97 ? 1.997 -10.048 24.744 1.00 93.69 97 PRO A C 1
ATOM 754 O O . PRO A 1 97 ? 1.273 -9.199 24.209 1.00 93.69 97 PRO A O 1
ATOM 757 N N . ALA A 1 98 ? 1.530 -11.234 25.140 1.00 85.56 98 ALA A N 1
ATOM 758 C CA . ALA A 1 98 ? 0.119 -11.590 25.048 1.00 85.56 98 ALA A CA 1
ATOM 759 C C . ALA A 1 98 ? -0.746 -10.574 25.813 1.00 85.56 98 ALA A C 1
ATOM 761 O O . ALA A 1 98 ? -0.432 -10.192 26.938 1.00 85.56 98 ALA A O 1
ATOM 762 N N . GLY A 1 99 ? -1.831 -10.123 25.184 1.00 81.94 99 GLY A N 1
ATOM 763 C CA . GLY A 1 99 ? -2.697 -9.077 25.735 1.00 81.94 99 GLY A CA 1
ATOM 764 C C . GLY A 1 99 ? -2.244 -7.648 25.428 1.00 81.94 99 GLY A C 1
ATOM 765 O O . GLY A 1 99 ? -2.947 -6.714 25.801 1.00 81.94 99 GLY A O 1
ATOM 766 N N . SER A 1 100 ? -1.127 -7.459 24.715 1.00 86.25 100 SER A N 1
ATOM 767 C CA . SER A 1 100 ? -0.823 -6.163 24.112 1.00 86.25 100 SER A CA 1
ATOM 768 C C . SER A 1 100 ? -1.928 -5.778 23.133 1.00 86.25 100 SER A C 1
ATOM 770 O O . SER A 1 100 ? -2.232 -6.468 22.151 1.00 86.25 100 SER A O 1
ATOM 772 N N . ASP A 1 101 ? -2.558 -4.658 23.442 1.00 83.38 101 ASP A N 1
ATOM 773 C CA . ASP A 1 101 ? -3.526 -4.048 22.566 1.00 83.38 101 ASP A CA 1
ATOM 774 C C . ASP A 1 101 ? -2.692 -3.217 21.565 1.00 83.38 101 ASP A C 1
ATOM 776 O O . ASP A 1 101 ? -1.979 -2.285 21.952 1.00 83.38 101 ASP A O 1
ATOM 780 N N . LEU A 1 102 ? -2.811 -3.530 20.268 1.00 89.62 102 LEU A N 1
ATOM 781 C CA . LEU A 1 102 ? -2.272 -2.718 19.170 1.00 89.62 102 LEU A CA 1
ATOM 782 C C . LEU A 1 102 ? -3.336 -2.485 18.089 1.00 89.62 102 LEU A C 1
ATOM 784 O O . LEU A 1 102 ? -3.921 -3.449 17.583 1.00 89.62 102 LEU A O 1
ATOM 788 N N . PHE A 1 103 ? -3.563 -1.225 17.701 1.00 92.25 103 PHE A N 1
ATOM 789 C CA . PHE A 1 103 ? -4.489 -0.894 16.614 1.00 92.25 103 PHE A CA 1
ATOM 790 C C . PHE A 1 103 ? -3.949 -1.406 15.282 1.00 92.25 103 PHE A C 1
ATOM 792 O O . PHE A 1 103 ? -2.932 -0.922 14.803 1.00 92.25 103 PHE A O 1
ATOM 799 N N . ILE A 1 104 ? -4.648 -2.364 14.679 1.00 94.75 104 ILE A N 1
ATOM 800 C CA . ILE A 1 104 ? -4.350 -2.892 13.348 1.00 94.75 104 ILE A CA 1
ATOM 801 C C . ILE A 1 104 ? -5.462 -2.406 12.409 1.00 94.75 104 ILE A C 1
ATOM 803 O O . ILE A 1 104 ? -6.627 -2.718 12.671 1.00 94.75 104 ILE A O 1
ATOM 807 N N . PRO A 1 105 ? -5.145 -1.659 11.334 1.00 96.31 105 PRO A N 1
ATOM 808 C CA . PRO A 1 105 ? -6.162 -1.122 10.446 1.00 96.31 105 PRO A CA 1
ATOM 809 C C . PRO A 1 105 ? -6.888 -2.238 9.694 1.00 96.31 105 PRO A C 1
ATOM 811 O O . PRO A 1 105 ? -6.310 -3.260 9.312 1.00 96.31 105 PRO A O 1
ATOM 814 N N . SER A 1 106 ? -8.178 -2.015 9.477 1.00 95.75 106 SER A N 1
ATOM 815 C CA . SER A 1 106 ? -9.043 -2.859 8.665 1.00 95.75 106 SER A CA 1
ATOM 816 C C . SER A 1 106 ? -9.064 -2.332 7.233 1.00 95.75 106 SER A C 1
ATOM 818 O O . SER A 1 106 ? -9.279 -1.140 7.010 1.00 95.75 106 SER A O 1
ATOM 820 N N . CYS A 1 107 ? -8.856 -3.222 6.271 1.00 96.94 107 CYS A N 1
ATOM 821 C CA . CYS A 1 107 ? -8.802 -2.880 4.853 1.00 96.94 107 CYS A CA 1
ATOM 822 C C . CYS A 1 107 ? -9.980 -3.517 4.103 1.00 96.94 107 CYS A C 1
ATOM 824 O O . CYS A 1 107 ? -10.533 -4.528 4.550 1.00 96.94 107 CYS A O 1
ATOM 826 N N . THR A 1 108 ? -10.359 -2.940 2.967 1.00 96.38 108 THR A N 1
ATOM 827 C CA . THR A 1 108 ? -11.294 -3.535 2.009 1.00 96.38 108 THR A CA 1
ATOM 828 C C . THR A 1 108 ? -10.645 -4.734 1.306 1.00 96.38 108 THR A C 1
ATOM 830 O O . THR A 1 108 ? -9.466 -5.037 1.508 1.00 96.38 108 THR A O 1
ATOM 833 N N . LYS A 1 109 ? -11.412 -5.439 0.463 1.00 95.12 109 LYS A N 1
ATOM 834 C CA . LYS A 1 109 ? -10.880 -6.539 -0.363 1.00 95.12 109 LYS A CA 1
ATOM 835 C C . LYS A 1 109 ? -9.858 -6.051 -1.390 1.00 95.12 109 LYS A C 1
ATOM 837 O O . LYS A 1 109 ? -8.903 -6.767 -1.670 1.00 95.12 109 LYS A O 1
ATOM 842 N N . ASP A 1 110 ? -10.047 -4.832 -1.884 1.00 94.94 110 ASP A N 1
ATOM 843 C CA . ASP A 1 110 ? -9.150 -4.173 -2.836 1.00 94.94 110 ASP A CA 1
ATOM 844 C C . ASP A 1 110 ? -7.949 -3.515 -2.142 1.00 94.94 110 ASP A C 1
ATOM 846 O O . ASP A 1 110 ? -7.063 -2.976 -2.800 1.00 94.94 110 ASP A O 1
ATOM 850 N N . GLY A 1 111 ? -7.886 -3.602 -0.810 1.00 95.56 111 GLY A N 1
ATOM 851 C CA .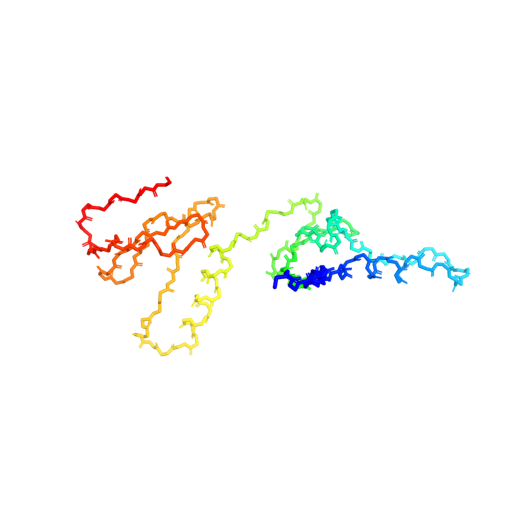 GLY A 1 111 ? -6.776 -3.158 0.022 1.00 95.56 111 GLY A CA 1
ATOM 852 C C . GLY A 1 111 ? -6.911 -1.745 0.572 1.00 95.56 111 GLY A C 1
ATOM 853 O O . GLY A 1 111 ? -6.150 -1.399 1.460 1.00 95.56 111 GLY A O 1
ATOM 854 N N . ASP A 1 112 ? -7.883 -0.947 0.146 1.00 96.19 112 ASP A N 1
ATOM 855 C CA . ASP A 1 112 ? -8.078 0.406 0.682 1.00 96.19 112 ASP A CA 1
ATOM 856 C C . ASP A 1 112 ? -8.461 0.403 2.166 1.00 96.19 112 ASP A C 1
ATOM 858 O O . ASP A 1 112 ? -8.955 -0.589 2.706 1.00 96.19 112 ASP A O 1
ATOM 862 N N . PHE A 1 113 ? -8.281 1.531 2.853 1.00 96.44 113 PHE A N 1
ATOM 863 C CA . PHE A 1 113 ? -8.766 1.668 4.225 1.00 96.44 113 PHE A CA 1
ATOM 864 C C . PHE A 1 113 ? -10.294 1.578 4.273 1.00 96.44 113 PHE A C 1
ATOM 866 O O . PHE A 1 113 ? -11.000 2.287 3.557 1.00 96.44 113 PHE A O 1
ATOM 873 N N . LEU A 1 114 ? -10.827 0.745 5.173 1.00 95.12 114 LEU A N 1
ATOM 874 C CA . LEU A 1 114 ? -12.250 0.819 5.498 1.00 95.12 114 LEU A CA 1
ATOM 875 C C . LEU A 1 114 ? -12.544 2.175 6.165 1.00 95.12 114 LEU A C 1
ATOM 877 O O . LEU A 1 114 ? -11.849 2.520 7.124 1.00 95.12 114 LEU A O 1
ATOM 881 N N . PRO A 1 115 ? -13.585 2.921 5.743 1.00 94.31 115 PRO A N 1
ATOM 882 C CA . PRO A 1 115 ? -13.891 4.222 6.340 1.00 94.31 115 PRO A CA 1
ATOM 883 C C . PRO A 1 115 ? -14.134 4.154 7.849 1.00 94.31 115 PRO A C 1
ATOM 885 O O . PRO A 1 115 ? -13.792 5.085 8.567 1.00 94.31 115 PRO A O 1
ATOM 888 N N . LEU A 1 116 ? -14.698 3.048 8.343 1.00 93.75 116 LEU A N 1
ATOM 889 C CA . LEU A 1 116 ? -14.883 2.783 9.767 1.00 93.75 116 LEU A CA 1
ATOM 890 C C . LEU A 1 116 ? -13.757 1.883 10.287 1.00 93.75 116 LEU A C 1
ATOM 892 O O . LEU A 1 116 ? -13.659 0.718 9.907 1.00 93.75 116 LEU A O 1
ATOM 896 N N . GLN A 1 117 ? -12.951 2.412 11.203 1.00 94.56 117 GLN A N 1
ATOM 897 C CA . GLN A 1 117 ? -11.890 1.687 11.896 1.00 94.56 117 GLN A CA 1
ATOM 898 C C . GLN A 1 117 ? -12.296 1.437 13.342 1.00 94.56 117 GLN A C 1
ATOM 900 O O . GLN A 1 117 ? -12.841 2.324 14.000 1.00 94.56 117 GLN A O 1
ATOM 905 N N . CYS A 1 118 ? -12.019 0.240 13.851 1.00 92.50 118 CYS A N 1
ATOM 906 C CA . CYS A 1 118 ? -12.354 -0.134 15.218 1.00 92.50 118 CY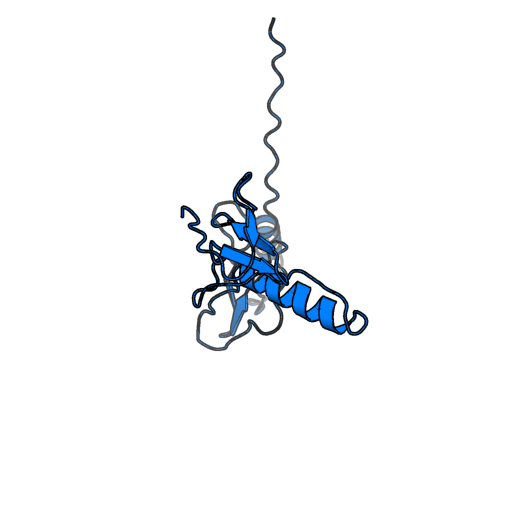S A CA 1
ATOM 907 C C . CYS A 1 118 ? -11.199 -0.859 15.896 1.00 92.50 118 CYS A C 1
ATOM 909 O O . CYS A 1 118 ? -10.435 -1.593 15.272 1.00 92.50 118 CYS A O 1
ATOM 911 N N . TYR A 1 119 ? -11.111 -0.663 17.204 1.00 89.62 119 TYR A N 1
ATOM 912 C CA . TYR A 1 119 ? -10.094 -1.238 18.053 1.00 89.62 119 TYR A CA 1
ATOM 913 C C . TYR A 1 119 ? -10.627 -1.445 19.468 1.00 89.62 119 TYR A C 1
ATOM 915 O O . TYR A 1 119 ? -10.992 -0.491 20.168 1.00 89.62 119 TYR A O 1
ATOM 923 N N . GLY A 1 120 ? -10.749 -2.714 19.857 1.00 86.44 120 GLY A N 1
ATOM 924 C CA . GLY A 1 120 ? -11.543 -3.102 21.014 1.00 86.44 120 GLY A CA 1
ATOM 925 C C . GLY A 1 120 ? -12.971 -2.571 20.874 1.00 86.44 120 GLY A C 1
ATOM 926 O O . GLY A 1 120 ? -13.675 -2.879 19.915 1.00 86.44 120 GLY A O 1
ATOM 927 N N . THR A 1 121 ? -13.392 -1.724 21.814 1.00 88.00 121 THR A N 1
ATOM 928 C CA . THR A 1 121 ? -14.717 -1.082 21.769 1.00 88.00 121 THR A CA 1
ATOM 929 C C . THR A 1 121 ? -14.715 0.291 21.111 1.00 88.00 121 THR A C 1
ATOM 931 O O . THR A 1 121 ? -15.787 0.868 20.969 1.00 88.00 121 THR A O 1
ATOM 934 N N . ASN A 1 122 ? -13.560 0.850 20.747 1.00 90.31 122 ASN A N 1
ATOM 935 C CA . ASN A 1 122 ? -13.457 2.211 20.224 1.00 90.31 122 ASN A CA 1
ATOM 936 C C . ASN A 1 122 ? -13.464 2.191 18.700 1.00 90.31 122 ASN A C 1
ATOM 938 O O . ASN A 1 122 ? -12.641 1.513 18.095 1.00 90.31 122 ASN A O 1
ATOM 942 N N . CYS A 1 123 ? -14.352 2.966 18.089 1.00 93.56 123 CYS A N 1
ATOM 943 C CA . CYS A 1 123 ? -14.433 3.104 16.641 1.00 93.56 123 CYS A CA 1
ATOM 944 C C . CYS A 1 123 ? -14.289 4.570 16.223 1.00 93.56 123 CYS A C 1
ATOM 946 O O . CYS A 1 123 ? -14.683 5.478 16.959 1.00 93.56 123 CYS A O 1
ATOM 948 N N . PHE A 1 124 ? -13.714 4.810 15.052 1.00 93.69 124 PHE A N 1
ATOM 949 C CA . PHE A 1 124 ? -13.478 6.135 14.487 1.00 93.69 124 PHE A CA 1
ATOM 950 C C . PHE A 1 124 ? -13.501 6.078 12.961 1.00 93.69 124 PHE A C 1
ATOM 952 O O . PHE A 1 124 ? -13.256 5.027 12.372 1.00 93.69 124 PHE A O 1
ATOM 959 N N . CYS A 1 125 ? -13.802 7.209 12.327 1.00 94.19 125 CYS A N 1
ATOM 960 C CA . CYS A 1 125 ? -13.767 7.297 10.872 1.00 94.19 125 CYS A CA 1
ATOM 961 C C . CYS A 1 125 ? -12.387 7.725 10.367 1.00 94.19 125 CYS A C 1
ATOM 963 O O . CYS A 1 125 ? -11.716 8.540 11.008 1.00 94.19 125 CYS A O 1
ATOM 965 N N . VAL A 1 126 ? -11.985 7.201 9.213 1.00 94.12 126 VAL A N 1
ATOM 966 C CA . VAL A 1 126 ? -10.762 7.576 8.498 1.00 94.12 126 VAL A CA 1
ATOM 967 C C . VAL A 1 126 ? -11.068 7.999 7.064 1.00 94.12 126 VAL A C 1
ATOM 969 O O . VAL A 1 126 ? -12.095 7.610 6.511 1.00 94.12 126 VAL A O 1
ATOM 972 N N . ASP A 1 127 ? -10.187 8.811 6.487 1.00 93.25 127 ASP A N 1
ATOM 973 C CA . ASP A 1 127 ? -10.201 9.141 5.062 1.00 93.25 127 ASP A CA 1
ATOM 974 C C . ASP A 1 127 ? -9.570 8.023 4.204 1.00 93.25 127 ASP A C 1
ATOM 976 O O . ASP A 1 127 ? -9.140 6.987 4.717 1.00 93.25 127 ASP A O 1
ATOM 980 N N . LEU A 1 128 ? -9.493 8.246 2.887 1.00 92.38 128 LEU A N 1
ATOM 981 C CA . LEU A 1 128 ? -8.914 7.301 1.921 1.00 92.38 128 LEU A CA 1
ATOM 982 C C . LEU A 1 128 ? -7.432 6.974 2.183 1.00 92.38 128 LEU A C 1
ATOM 984 O O . LEU A 1 128 ? -6.957 5.930 1.750 1.00 92.38 128 LEU A O 1
ATOM 988 N N . ASN A 1 129 ? -6.713 7.828 2.917 1.00 91.75 129 ASN A N 1
ATOM 989 C CA . ASN A 1 129 ? -5.315 7.614 3.297 1.00 91.75 129 ASN A CA 1
ATOM 990 C C . ASN A 1 129 ? -5.183 6.999 4.703 1.00 91.75 129 ASN A C 1
ATOM 992 O O . ASN A 1 129 ? -4.078 6.897 5.235 1.00 91.75 129 ASN A O 1
ATOM 996 N N . GLY A 1 130 ? -6.299 6.644 5.349 1.00 92.50 130 GLY A N 1
ATOM 997 C CA . GLY A 1 130 ? -6.313 6.084 6.698 1.00 92.50 130 GLY A CA 1
ATOM 998 C C . GLY A 1 130 ? -6.155 7.124 7.812 1.00 92.50 130 GLY A C 1
ATOM 999 O O . GLY A 1 130 ? -6.016 6.755 8.983 1.00 92.50 130 GLY A O 1
ATOM 1000 N N . LYS A 1 131 ? -6.200 8.427 7.505 1.00 93.25 131 LYS A N 1
ATOM 1001 C CA . LYS A 1 131 ? -6.102 9.481 8.519 1.00 93.25 131 LYS A CA 1
ATOM 1002 C C . LYS A 1 131 ? -7.442 9.662 9.217 1.00 93.25 131 LYS A C 1
ATOM 1004 O O . LYS A 1 131 ? -8.482 9.800 8.582 1.00 93.25 131 LYS A O 1
ATOM 1009 N N . THR A 1 132 ? -7.418 9.714 10.548 1.00 92.06 132 THR A N 1
ATOM 1010 C CA . THR A 1 132 ? -8.631 9.910 11.350 1.00 92.06 132 THR A CA 1
ATOM 1011 C C . THR A 1 132 ? -9.321 11.229 11.016 1.00 92.06 132 THR A C 1
ATOM 1013 O O . THR A 1 132 ? -8.718 12.299 11.117 1.00 92.06 132 THR A O 1
ATOM 1016 N N . ILE A 1 133 ? -10.611 11.146 10.702 1.00 91.00 133 ILE A N 1
ATOM 1017 C CA . ILE A 1 133 ? -11.489 12.298 10.524 1.00 91.00 133 ILE A CA 1
ATOM 1018 C C . ILE A 1 133 ? -11.857 12.827 11.921 1.00 91.00 133 ILE A C 1
ATOM 1020 O O . ILE A 1 133 ? -12.431 12.087 12.731 1.00 91.00 133 ILE A O 1
ATOM 1024 N N . PRO A 1 134 ? -11.518 14.086 12.257 1.00 85.69 134 PRO A N 1
ATOM 1025 C CA . PRO A 1 134 ? -11.806 14.646 13.573 1.00 85.69 134 PRO A CA 1
ATOM 1026 C C . PRO A 1 134 ? -13.304 14.641 13.907 1.00 85.69 134 PRO A C 1
ATOM 1028 O O . PRO A 1 134 ? -14.154 14.832 13.043 1.00 85.69 134 PRO A O 1
ATOM 1031 N N . GLY A 1 135 ? -13.630 14.453 15.188 1.00 79.38 135 GLY A N 1
ATOM 1032 C CA . GLY A 1 135 ? -14.997 14.593 15.705 1.00 79.38 135 GLY A CA 1
ATOM 1033 C C . GLY A 1 135 ? -15.919 13.381 15.527 1.00 79.38 135 GLY A C 1
ATOM 1034 O O . GLY A 1 135 ? -16.942 13.324 16.203 1.00 79.38 135 GLY A O 1
ATOM 1035 N N . ILE A 1 136 ? -15.563 12.381 14.710 1.00 80.12 136 ILE A N 1
ATOM 1036 C CA . ILE A 1 136 ? -16.398 11.185 14.500 1.00 80.12 136 ILE A CA 1
ATOM 1037 C C . ILE A 1 136 ? -15.771 9.973 15.197 1.00 80.12 136 ILE A C 1
ATOM 1039 O O . ILE A 1 136 ? -14.974 9.229 14.622 1.00 80.12 136 ILE A O 1
ATOM 1043 N N . ARG A 1 137 ? -16.131 9.782 16.470 1.00 83.62 137 ARG A N 1
ATOM 1044 C CA . ARG A 1 137 ? -15.727 8.638 17.302 1.00 83.62 137 ARG A CA 1
ATOM 1045 C C . ARG A 1 137 ? -16.952 8.002 17.947 1.00 83.62 137 ARG A C 1
ATOM 1047 O O . ARG A 1 137 ? -17.915 8.691 18.269 1.00 83.62 137 ARG A O 1
ATOM 1054 N N . GLY A 1 138 ? -16.910 6.696 18.166 1.00 85.19 138 GLY A N 1
ATOM 1055 C CA . GLY A 1 138 ? -18.026 5.950 18.728 1.00 85.19 138 GLY A CA 1
ATOM 1056 C C . GLY A 1 138 ? -17.604 4.639 19.373 1.00 85.19 138 GLY A C 1
ATOM 1057 O O . GLY A 1 138 ? -16.418 4.363 19.569 1.00 85.19 138 GLY A O 1
ATOM 1058 N N . LYS A 1 139 ? -18.611 3.847 19.743 1.00 86.62 139 LYS A N 1
ATOM 1059 C CA . LYS A 1 139 ? -18.434 2.533 20.359 1.00 86.62 139 LYS A CA 1
ATOM 1060 C C . LYS A 1 139 ? -18.900 1.429 19.418 1.00 86.62 139 LYS A C 1
ATOM 1062 O O . LYS A 1 139 ? -19.895 1.612 18.718 1.00 86.62 139 LYS A O 1
ATOM 1067 N N . ALA A 1 140 ? -18.208 0.292 19.443 1.00 80.12 140 ALA A N 1
ATOM 1068 C 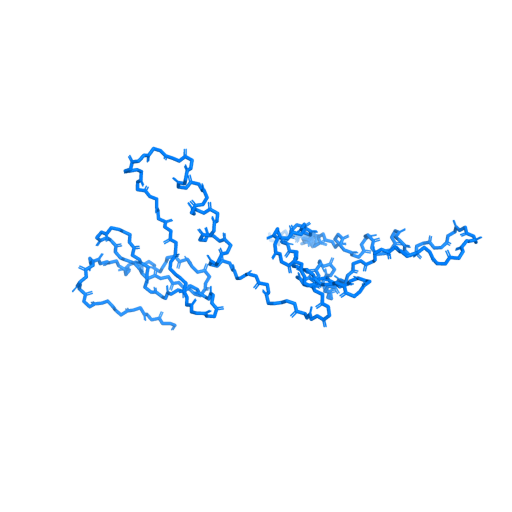CA . ALA A 1 140 ? -18.603 -0.903 18.703 1.00 80.12 140 ALA A CA 1
ATOM 1069 C C . ALA A 1 140 ? -20.072 -1.272 18.997 1.00 80.12 140 ALA A C 1
ATOM 1071 O O . ALA A 1 140 ? -20.529 -1.170 20.137 1.00 80.12 140 ALA A O 1
ATOM 1072 N N . GLY A 1 141 ? -20.818 -1.655 17.958 1.00 78.75 141 GLY A N 1
ATOM 1073 C CA . GLY A 1 141 ? -22.248 -1.977 18.050 1.00 78.75 141 GLY A CA 1
ATOM 1074 C C . GLY A 1 141 ? -23.200 -0.777 17.969 1.00 78.75 141 GLY A C 1
ATOM 1075 O O . GLY A 1 141 ? -24.405 -0.980 17.849 1.00 78.75 141 GLY A O 1
ATOM 1076 N N . LYS A 1 142 ? -22.701 0.468 17.981 1.00 78.69 142 LYS A N 1
ATOM 1077 C CA . LYS A 1 142 ? -23.518 1.645 17.650 1.00 78.69 142 LYS A CA 1
ATOM 1078 C C . LYS A 1 142 ? -23.430 1.947 16.151 1.00 78.69 142 LYS A C 1
ATOM 1080 O O . LYS A 1 142 ? -22.334 1.862 15.595 1.00 78.69 142 LYS A O 1
ATOM 1085 N N . PRO A 1 143 ? -24.538 2.333 15.494 1.00 78.81 143 PRO A N 1
ATOM 1086 C CA . PRO A 1 143 ? -24.496 2.749 14.099 1.00 78.81 143 PRO A CA 1
ATOM 1087 C C . PRO A 1 143 ? -23.592 3.978 13.959 1.00 78.81 143 PRO A C 1
ATOM 1089 O O . PRO A 1 143 ? -23.814 5.007 14.596 1.00 78.81 143 PRO A O 1
ATOM 1092 N N . MET A 1 144 ? -22.555 3.850 13.133 1.00 81.31 144 MET A N 1
ATOM 1093 C CA . MET A 1 144 ? -21.641 4.929 12.774 1.00 81.31 144 MET A CA 1
ATOM 1094 C C . MET A 1 144 ? -21.675 5.111 11.261 1.00 81.31 144 MET A C 1
ATOM 1096 O O . MET A 1 144 ? -21.503 4.148 10.518 1.00 81.31 144 MET A O 1
ATOM 1100 N N . GLN A 1 145 ? -21.891 6.344 10.810 1.00 83.75 145 GLN A N 1
ATOM 1101 C CA . GLN A 1 145 ? -21.798 6.711 9.399 1.00 83.75 145 GLN A CA 1
ATOM 1102 C C . GLN A 1 145 ? -20.520 7.507 9.177 1.00 83.75 145 GLN A C 1
ATOM 1104 O O . GLN A 1 145 ? -20.394 8.646 9.628 1.00 83.75 145 GLN A O 1
ATOM 1109 N N . CYS A 1 146 ? -19.576 6.887 8.479 1.00 85.81 146 CYS A N 1
ATOM 1110 C CA . CYS A 1 146 ? -18.408 7.570 7.954 1.00 85.81 146 CYS A CA 1
ATOM 1111 C C . CYS A 1 146 ? -18.764 8.124 6.577 1.00 85.81 146 CYS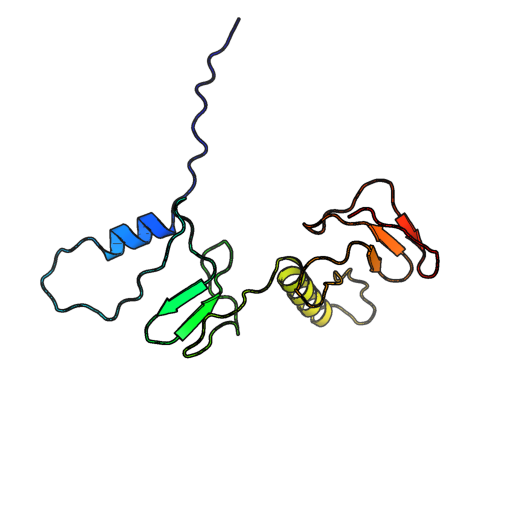 A C 1
ATOM 1113 O O . CYS A 1 146 ? -19.306 7.404 5.740 1.00 85.81 146 CYS A O 1
ATOM 1115 N N . LYS A 1 147 ? -18.507 9.415 6.367 1.00 75.25 147 LYS A N 1
ATOM 1116 C CA . LYS A 1 147 ? -18.631 10.024 5.044 1.00 75.25 147 LYS A CA 1
ATOM 1117 C C . LYS A 1 147 ? -17.380 9.640 4.252 1.00 75.25 147 LYS A C 1
ATOM 1119 O O . LYS A 1 147 ? -16.284 9.923 4.731 1.00 75.25 147 LYS A O 1
ATOM 1124 N N . SER A 1 148 ? -17.569 8.940 3.133 1.00 59.78 148 SER A N 1
AT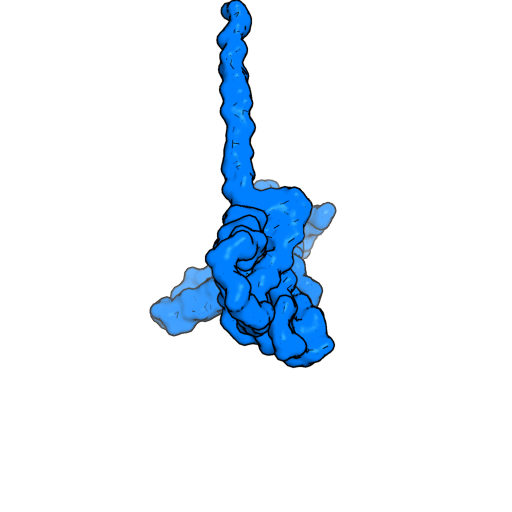OM 1125 C CA . SER A 1 148 ? -16.521 8.685 2.134 1.00 59.78 148 SER A CA 1
ATOM 1126 C C . SER A 1 148 ? -16.218 9.936 1.328 1.00 59.78 148 SER A C 1
ATOM 1128 O O . SER A 1 148 ? -17.165 10.725 1.105 1.00 59.78 148 SER A O 1
#

Nearest PDB structures (foldseek):
  7n4y-assembly1_B  TM=7.596E-01  e=5.163E-16  Bos indicus x Bos taurus
  6scj-assembly1_B  TM=7.593E-01  e=4.387E-15  Homo sapiens
  7b75-assembly1_B  TM=7.646E-01  e=6.907E-15  Homo sapiens
  7qtq-assembly1_B  TM=8.293E-01  e=6.058E-13  Bos taurus
  7qtq-assembly1_A  TM=8.586E-01  e=1.602E-12  Bos taurus